Protein AF-A0AAN8CKE4-F1 (afdb_monomer)

Sequence (139 aa):
MHLDPLHTAGSGAGYLDPLHTAGSGAGYLDPLHTAGSGAGYLDPLHTAGSGAGYLDPLHTAGSGAGYLDPLHTAGSGAGYLDPLHTAGSGAGYLDPLHTAGSGAGYLDPLHTAGALNKIKMCVYIFSKHVLVCVLYLER

pLDDT: mean 80.42, std 13.35, range [31.64, 94.56]

Nearest PDB structures (foldseek):
  3jx8-assembly2_D  TM=2.974E-01  e=6.910E+00  Parabacteroides distasonis ATCC 8503

Secondary structure (DSSP, 8-state):
-----SEEEEEEEEEE--SEEEEEEEEEE--SEEEEEEEEEE--SEEEEEEEEEE--SEEEEEEEEEE--SEEEEEEEEEE--SEEEEEEEEEE--SEEEEEEEEEE--SEEEEEEEEEEEEEEEETTEEEEEEEEE--

Mean predicted aligned error: 8.67 Å

Foldseek 3Di:
DQDQACEAEEEEEEDYEHCEYEYEYEEDYEHCEYEYEYEYDYEHCEYEEEYEDHYEHCEYEYEYEYDYEHCEYEEEYEDDYEHCEYEEEYEEDHEHCEYEEEYEYDYHHVYYHYFYQHWDWDWDDDPDDTDIDTDGPGD

Solvent-accessible surface area (backbone atoms only — not comparable to full-atom values): 6616 Å² total; per-residue (Å²): 135,87,72,67,44,69,64,44,78,49,79,50,75,45,82,45,53,22,52,28,38,38,38,40,40,36,37,43,36,49,20,52,31,37,40,39,39,40,35,38,42,36,49,18,51,30,37,41,39,38,40,36,38,43,36,50,20,49,32,36,40,38,39,39,38,37,41,36,50,20,51,30,37,41,37,38,40,36,38,42,36,51,19,50,32,37,39,38,41,39,38,38,41,37,51,20,51,28,36,38,38,39,36,41,38,41,59,63,50,79,38,80,51,68,51,52,49,28,49,48,80,47,81,46,79,57,101,87,47,81,47,81,44,79,42,74,51,82,117

Organism: Champsocephalus gunnari (NCBI:txid52237)

Structure (mmCIF, N/CA/C/O backbone):
data_AF-A0AAN8CKE4-F1
#
_entry.id   AF-A0AAN8CKE4-F1
#
loop_
_atom_site.group_PDB
_atom_site.id
_atom_site.type_symbol
_atom_site.label_atom_id
_atom_site.label_alt_id
_atom_site.label_comp_id
_atom_site.label_asym_id
_atom_site.label_entity_id
_atom_site.label_seq_id
_atom_site.pdbx_PDB_ins_code
_atom_site.Cartn_x
_atom_site.Cartn_y
_atom_site.Cartn_z
_atom_site.occupancy
_atom_site.B_iso_or_equiv
_atom_site.auth_seq_id
_atom_site.auth_comp_id
_atom_site.auth_asym_id
_atom_site.auth_atom_id
_atom_site.pdbx_PDB_model_num
ATOM 1 N N . MET A 1 1 ? 7.817 6.141 -26.839 1.00 31.64 1 MET A N 1
ATOM 2 C CA . MET A 1 1 ? 6.982 5.222 -27.636 1.00 31.64 1 MET A CA 1
ATOM 3 C C . MET A 1 1 ? 5.961 4.667 -26.663 1.00 31.64 1 MET A C 1
ATOM 5 O O . MET A 1 1 ? 6.328 3.849 -25.836 1.00 31.64 1 MET A O 1
ATOM 9 N N . HIS A 1 2 ? 4.765 5.249 -26.654 1.00 43.78 2 HIS A N 1
ATOM 10 C CA . HIS A 1 2 ? 3.645 4.780 -25.843 1.00 43.78 2 HIS A CA 1
ATOM 11 C C . HIS A 1 2 ? 3.032 3.629 -26.637 1.00 43.78 2 HIS A C 1
ATOM 13 O O . HIS A 1 2 ? 2.526 3.828 -27.740 1.00 43.78 2 HIS A O 1
ATOM 19 N N . LEU A 1 3 ? 3.295 2.408 -26.190 1.00 47.25 3 LEU A N 1
ATOM 20 C CA . LEU A 1 3 ? 2.532 1.258 -26.636 1.00 47.25 3 LEU A CA 1
ATOM 21 C C . LEU A 1 3 ? 1.307 1.261 -25.728 1.00 47.25 3 LEU A C 1
ATOM 23 O O . LEU A 1 3 ? 1.497 1.120 -24.523 1.00 47.25 3 LEU A O 1
ATOM 27 N N . ASP A 1 4 ? 0.115 1.387 -26.306 1.00 60.34 4 ASP A N 1
ATOM 28 C CA . ASP A 1 4 ? -1.153 1.091 -25.627 1.00 60.34 4 ASP A CA 1
ATOM 29 C C . ASP A 1 4 ? -1.573 -0.324 -26.025 1.00 60.34 4 ASP A C 1
ATOM 31 O O . ASP A 1 4 ? -2.412 -0.513 -26.917 1.00 60.34 4 ASP A O 1
ATOM 35 N N . PRO A 1 5 ? -0.925 -1.377 -25.489 1.00 67.81 5 PRO A N 1
ATOM 36 C CA . PRO A 1 5 ? -1.378 -2.720 -25.755 1.00 67.81 5 PRO A CA 1
ATOM 37 C C . PRO A 1 5 ? -2.762 -2.878 -25.131 1.00 67.81 5 PRO A C 1
ATOM 39 O O . PRO A 1 5 ? -2.985 -2.593 -23.960 1.00 67.81 5 PRO A O 1
ATOM 42 N N . LEU A 1 6 ? -3.700 -3.406 -25.912 1.00 79.06 6 LEU A N 1
ATOM 43 C CA . LEU A 1 6 ? -5.042 -3.714 -25.420 1.00 79.06 6 LEU A CA 1
ATOM 44 C C . LEU A 1 6 ? -5.006 -4.660 -24.202 1.00 79.06 6 LEU A C 1
ATOM 46 O O . LEU A 1 6 ? -5.863 -4.591 -23.326 1.00 79.06 6 LEU A O 1
ATOM 50 N N . HIS A 1 7 ? -4.008 -5.549 -24.168 1.00 80.44 7 HIS A N 1
ATOM 51 C CA . HIS A 1 7 ? -3.767 -6.492 -23.084 1.00 80.44 7 HIS A CA 1
ATOM 52 C C . HIS A 1 7 ? -2.264 -6.633 -22.834 1.00 80.44 7 HIS A C 1
ATOM 54 O O . HIS A 1 7 ? -1.507 -6.928 -23.761 1.00 80.44 7 HIS A O 1
ATOM 60 N N . THR A 1 8 ? -1.855 -6.511 -21.576 1.00 78.56 8 THR A N 1
ATOM 61 C CA . THR A 1 8 ? -0.512 -6.862 -21.105 1.00 78.56 8 THR A CA 1
ATOM 62 C C . THR A 1 8 ? -0.610 -8.105 -20.233 1.00 78.56 8 THR A C 1
ATOM 64 O O . THR A 1 8 ? -1.385 -8.131 -19.278 1.00 78.56 8 THR A O 1
ATOM 67 N N . ALA A 1 9 ? 0.173 -9.136 -20.550 1.00 79.75 9 ALA A N 1
ATOM 68 C CA . ALA A 1 9 ? 0.259 -10.359 -19.759 1.00 79.75 9 ALA A CA 1
ATOM 69 C C . ALA A 1 9 ? 1.708 -10.625 -19.328 1.00 79.75 9 ALA A C 1
ATOM 71 O O . ALA A 1 9 ? 2.625 -10.514 -20.143 1.00 79.75 9 ALA A O 1
ATOM 72 N N . GLY A 1 10 ? 1.913 -11.017 -18.070 1.00 78.19 10 GLY A N 1
ATOM 73 C CA . GLY A 1 10 ? 3.229 -11.358 -17.523 1.00 78.19 10 GLY A CA 1
ATOM 74 C C . GLY A 1 10 ? 3.790 -10.280 -16.598 1.00 78.19 10 GLY A C 1
ATOM 75 O O . GLY A 1 10 ? 3.048 -9.696 -15.814 1.00 78.19 10 GLY A O 1
ATOM 76 N N . SER A 1 11 ? 5.105 -10.059 -16.648 1.00 76.75 11 SER A N 1
ATOM 77 C CA . SER A 1 11 ? 5.785 -9.070 -15.805 1.00 76.75 11 SER A CA 1
ATOM 78 C C . SER A 1 11 ? 6.136 -7.815 -16.601 1.00 76.75 11 SER A C 1
ATOM 80 O O . SER A 1 11 ? 6.773 -7.920 -17.648 1.00 76.75 11 SER A O 1
ATOM 82 N N . GLY A 1 12 ? 5.770 -6.639 -16.096 1.00 69.38 12 GLY A N 1
ATOM 83 C CA . GLY A 1 12 ? 6.062 -5.346 -16.718 1.00 69.38 12 GLY A CA 1
ATOM 84 C C . GLY A 1 12 ? 6.622 -4.335 -15.720 1.00 69.38 12 GLY A C 1
ATOM 85 O O . GLY A 1 12 ? 6.323 -4.399 -14.529 1.00 69.38 12 GLY A O 1
ATOM 86 N N . ALA A 1 13 ? 7.441 -3.397 -16.198 1.00 75.69 13 ALA A N 1
ATOM 87 C CA . ALA A 1 13 ? 7.918 -2.282 -15.389 1.00 75.69 13 ALA A CA 1
ATOM 88 C C . ALA A 1 13 ? 7.966 -0.977 -16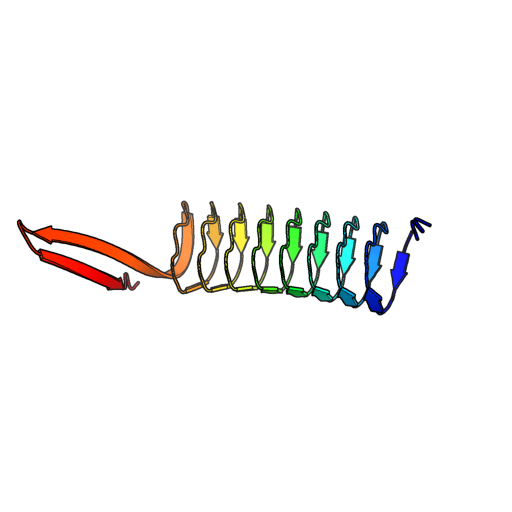.196 1.00 75.69 13 ALA A C 1
ATOM 90 O O . ALA A 1 13 ? 8.297 -1.005 -17.381 1.00 75.69 13 ALA A O 1
ATOM 91 N N . GLY A 1 14 ? 7.678 0.156 -15.553 1.00 81.31 14 GLY A N 1
ATOM 92 C CA . GLY A 1 14 ? 7.709 1.486 -16.168 1.00 81.31 14 GLY A CA 1
ATOM 93 C C . GLY A 1 14 ? 6.358 2.198 -16.124 1.00 81.31 14 GLY A C 1
ATOM 94 O O . GLY A 1 14 ? 5.616 2.043 -15.159 1.00 81.31 14 GLY A O 1
ATOM 95 N N . TYR A 1 15 ? 6.080 3.008 -17.146 1.00 82.44 15 TYR A N 1
ATOM 96 C CA . TYR A 1 15 ? 4.784 3.659 -17.350 1.00 82.44 15 TYR A CA 1
ATOM 97 C C . TYR A 1 15 ? 3.945 2.803 -18.305 1.00 82.44 15 TYR A C 1
ATOM 99 O O . TYR A 1 15 ? 4.357 2.619 -19.454 1.00 82.44 15 TYR A O 1
ATOM 107 N 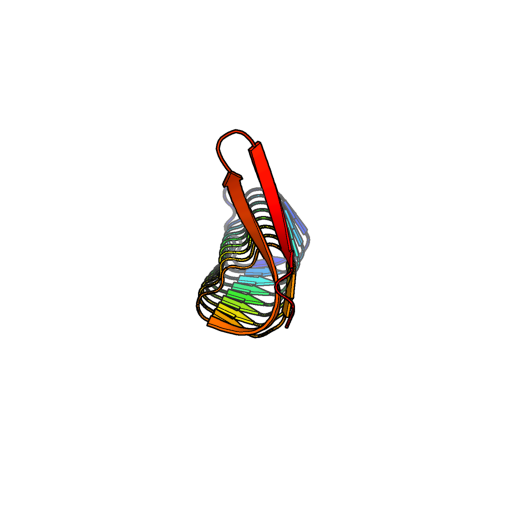N . LEU A 1 16 ? 2.828 2.247 -17.832 1.00 75.81 16 LEU A N 1
ATOM 108 C CA . LEU A 1 16 ? 1.954 1.357 -18.604 1.00 75.81 16 LEU A CA 1
ATOM 109 C C . LEU A 1 16 ? 0.487 1.796 -18.476 1.00 75.81 16 LEU A C 1
ATOM 111 O O . LEU A 1 16 ? -0.019 1.901 -17.363 1.00 75.81 16 LEU A O 1
ATOM 115 N N . ASP A 1 17 ? -0.188 1.946 -19.616 1.00 83.75 17 ASP A N 1
ATOM 116 C CA . ASP A 1 17 ? -1.625 2.258 -19.725 1.00 83.75 17 ASP A CA 1
ATOM 117 C C . ASP A 1 17 ? -2.330 1.292 -20.717 1.00 83.75 17 ASP A C 1
ATOM 119 O O . ASP A 1 17 ? -2.694 1.650 -21.836 1.00 83.75 17 ASP A O 1
ATOM 123 N N . PRO A 1 18 ? -2.411 -0.018 -20.411 1.00 81.19 18 PRO A N 1
ATOM 124 C CA . PRO A 1 18 ? -3.208 -0.952 -21.202 1.00 81.19 18 PRO A CA 1
ATOM 125 C C . PRO A 1 18 ? -4.660 -1.005 -20.716 1.00 81.19 18 PRO A C 1
ATOM 127 O O . PRO A 1 18 ? -4.927 -0.864 -19.531 1.00 81.19 18 PRO A O 1
ATOM 130 N N . LEU A 1 19 ? -5.614 -1.408 -21.563 1.00 85.81 19 LEU A N 1
ATOM 131 C CA . LEU A 1 19 ? -6.976 -1.665 -21.058 1.00 85.81 19 LEU A CA 1
ATOM 132 C C . LEU A 1 19 ? -7.013 -2.785 -20.004 1.00 85.81 19 LEU A C 1
ATOM 134 O O . LEU A 1 19 ? -7.780 -2.711 -19.046 1.00 85.81 19 LEU A O 1
ATOM 138 N N . HIS A 1 20 ? -6.200 -3.829 -20.171 1.00 84.62 20 HIS A N 1
ATOM 139 C CA . HIS A 1 20 ? -6.128 -4.936 -19.219 1.00 84.62 20 HIS A CA 1
ATOM 140 C C . HIS A 1 20 ? -4.681 -5.317 -18.922 1.00 84.62 20 HIS A C 1
ATOM 142 O O . HIS A 1 20 ? -3.900 -5.590 -19.835 1.00 84.62 20 HIS A O 1
ATOM 148 N N . THR A 1 21 ? -4.354 -5.439 -17.638 1.00 82.69 21 THR A N 1
ATOM 149 C CA . THR A 1 21 ? -3.096 -6.015 -17.158 1.00 82.69 21 THR A CA 1
ATOM 150 C C . THR A 1 21 ? -3.379 -7.302 -16.399 1.00 82.69 21 THR A C 1
ATOM 152 O O . THR A 1 21 ? -4.161 -7.307 -15.453 1.00 82.69 21 THR A O 1
ATOM 155 N N . ALA A 1 22 ? -2.716 -8.390 -16.786 1.00 86.25 22 ALA A N 1
ATOM 156 C CA . ALA A 1 22 ? -2.724 -9.657 -16.068 1.00 86.25 22 ALA A CA 1
ATOM 157 C C . ALA A 1 22 ? -1.291 -10.071 -15.699 1.00 86.25 22 ALA A C 1
ATOM 159 O O . ALA A 1 22 ? -0.473 -10.333 -16.580 1.00 86.25 22 ALA A O 1
ATOM 160 N N . GLY A 1 23 ? -0.976 -10.177 -14.409 1.00 83.81 23 GLY A N 1
ATOM 161 C CA . GLY A 1 23 ? 0.351 -10.578 -13.935 1.00 83.81 23 GLY A CA 1
ATOM 162 C C . GLY A 1 23 ? 0.955 -9.587 -12.947 1.00 83.81 23 GLY A C 1
ATOM 163 O O . GLY A 1 23 ? 0.261 -9.129 -12.047 1.00 83.81 23 GLY A O 1
ATOM 164 N N . SER A 1 24 ? 2.252 -9.308 -13.073 1.00 82.12 24 SER A N 1
ATOM 165 C CA . SER A 1 24 ? 3.002 -8.492 -12.114 1.00 82.12 24 SER A CA 1
ATOM 166 C C . SER A 1 24 ? 3.483 -7.188 -12.747 1.00 82.12 24 SER A C 1
ATOM 168 O O . SER A 1 24 ? 4.140 -7.210 -13.783 1.00 82.12 24 SER A O 1
ATOM 170 N N . GLY A 1 25 ? 3.217 -6.048 -12.123 1.00 79.69 25 GLY A N 1
ATOM 171 C CA . GLY A 1 25 ? 3.629 -4.736 -12.621 1.00 79.69 25 GLY A CA 1
ATOM 172 C C . GLY A 1 25 ? 4.412 -3.928 -11.589 1.00 79.69 25 GLY A C 1
ATOM 173 O O . GLY A 1 25 ? 4.148 -4.031 -10.393 1.00 79.69 25 GLY A O 1
ATOM 174 N N . ALA A 1 26 ? 5.359 -3.105 -12.037 1.00 82.31 26 ALA A N 1
ATOM 175 C CA . ALA A 1 26 ? 6.026 -2.127 -11.179 1.00 82.31 26 ALA A CA 1
ATOM 176 C C . ALA A 1 26 ? 6.186 -0.760 -11.865 1.00 82.31 26 ALA A C 1
ATOM 178 O O . ALA A 1 26 ? 6.626 -0.694 -13.008 1.00 82.31 26 ALA A O 1
ATOM 179 N N . GLY A 1 27 ? 5.907 0.340 -11.170 1.00 86.12 27 GLY A N 1
ATOM 180 C CA . GLY A 1 27 ? 6.062 1.695 -11.705 1.00 86.12 27 GLY A CA 1
ATOM 181 C C . GLY A 1 27 ? 4.765 2.489 -11.650 1.00 86.12 27 GLY A C 1
ATOM 182 O O . GLY A 1 27 ? 4.122 2.513 -10.608 1.00 86.12 27 GLY A O 1
ATOM 183 N N . TYR A 1 28 ? 4.431 3.165 -12.745 1.00 86.06 28 TYR A N 1
ATOM 184 C CA . TYR A 1 28 ? 3.207 3.950 -12.898 1.00 86.06 28 TYR A CA 1
ATOM 185 C C . TYR A 1 28 ? 2.254 3.165 -13.800 1.00 86.06 28 TYR A C 1
ATOM 187 O O . TYR A 1 28 ? 2.526 3.035 -14.995 1.00 86.06 28 TYR A O 1
ATOM 195 N N . LEU A 1 29 ? 1.199 2.587 -13.229 1.00 83.44 29 LEU A N 1
ATOM 196 C CA . LEU A 1 29 ? 0.231 1.769 -13.962 1.00 83.44 29 LEU A CA 1
ATOM 197 C C . LEU A 1 29 ? -1.156 2.410 -13.881 1.00 83.44 29 LEU A C 1
ATOM 199 O O . LEU A 1 29 ? -1.677 2.579 -12.783 1.00 83.44 29 LEU A O 1
ATOM 203 N N . ASP A 1 30 ? -1.761 2.679 -15.032 1.00 87.44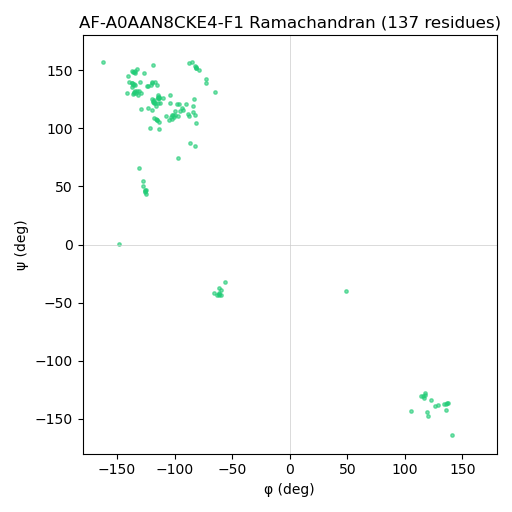 30 ASP A N 1
ATOM 204 C CA . ASP A 1 30 ? -3.115 3.240 -15.147 1.00 87.44 30 ASP A CA 1
ATOM 205 C C . ASP A 1 30 ? -4.011 2.393 -16.082 1.00 87.44 30 ASP A C 1
ATOM 207 O O . ASP A 1 30 ? -4.494 2.876 -17.095 1.00 87.44 30 ASP A O 1
ATOM 211 N N . PRO A 1 31 ? -4.170 1.070 -15.865 1.00 84.75 31 PRO A N 1
ATOM 212 C CA . PRO A 1 31 ? -5.024 0.266 -16.731 1.00 84.75 31 PRO A CA 1
ATOM 213 C C . PRO A 1 31 ? -6.495 0.304 -16.313 1.00 84.75 31 PRO A C 1
ATOM 215 O O . PRO A 1 31 ? -6.821 0.402 -15.138 1.00 84.75 31 PRO A O 1
ATOM 218 N N . LEU A 1 32 ? -7.419 0.021 -17.232 1.00 88.38 32 LEU A N 1
ATOM 219 C CA . LEU A 1 32 ? -8.839 -0.112 -16.864 1.00 88.38 32 LEU A CA 1
ATOM 220 C C . LEU A 1 32 ? -9.058 -1.264 -15.858 1.00 88.38 32 LEU A C 1
ATOM 222 O O . LEU A 1 32 ? -9.764 -1.116 -14.859 1.00 88.38 32 LEU A O 1
ATOM 226 N N . HIS A 1 33 ? -8.419 -2.412 -16.093 1.00 88.00 33 HIS A N 1
ATOM 227 C CA . HIS A 1 33 ? -8.447 -3.550 -15.174 1.00 88.00 33 HIS A CA 1
ATOM 228 C C . HIS A 1 33 ? -7.044 -4.096 -14.901 1.00 88.00 33 HIS A C 1
ATOM 230 O O . HIS A 1 33 ? -6.302 -4.428 -15.828 1.00 88.00 33 HIS A O 1
ATOM 236 N N . THR A 1 34 ? -6.732 -4.312 -13.626 1.00 86.25 34 THR A N 1
ATOM 237 C CA . THR A 1 34 ? -5.554 -5.061 -13.179 1.00 86.25 34 THR A CA 1
ATOM 238 C C . THR A 1 34 ? -5.979 -6.353 -12.499 1.00 86.25 34 THR A C 1
ATOM 240 O O . THR A 1 34 ? -6.748 -6.334 -11.541 1.00 86.25 34 THR A O 1
ATOM 243 N N . ALA A 1 35 ? -5.431 -7.477 -12.951 1.00 90.12 35 ALA A N 1
ATOM 244 C CA . ALA A 1 35 ? -5.504 -8.763 -12.274 1.00 90.12 35 ALA A CA 1
ATOM 245 C C . ALA A 1 35 ? -4.088 -9.258 -11.942 1.00 90.12 35 ALA A C 1
ATOM 247 O O . ALA A 1 35 ? -3.307 -9.559 -12.843 1.00 90.12 35 ALA A O 1
ATOM 248 N N . GLY A 1 36 ? -3.750 -9.378 -10.660 1.00 88.06 36 GLY A N 1
ATOM 249 C CA . GLY A 1 36 ? -2.438 -9.854 -10.215 1.00 88.06 36 GLY A CA 1
ATOM 250 C C . GLY A 1 36 ? -1.777 -8.929 -9.201 1.00 88.06 36 GLY A C 1
ATOM 251 O O . GLY A 1 36 ? -2.433 -8.481 -8.267 1.00 88.06 36 GLY A O 1
ATOM 252 N N . SER A 1 37 ? -0.473 -8.701 -9.339 1.00 87.06 37 SER A N 1
ATOM 253 C CA . SER A 1 37 ? 0.331 -7.973 -8.355 1.00 87.06 37 SER A CA 1
ATOM 254 C C . SER A 1 37 ? 0.885 -6.67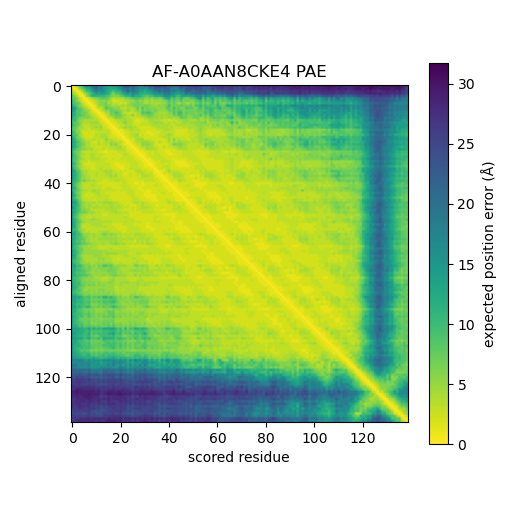1 -8.929 1.00 87.06 37 SER A C 1
ATOM 256 O O . SER A 1 37 ? 1.407 -6.661 -10.037 1.00 87.06 37 SER A O 1
ATOM 258 N N . GLY A 1 38 ? 0.850 -5.581 -8.172 1.00 85.44 38 GLY A N 1
ATOM 259 C CA . GLY A 1 38 ? 1.405 -4.297 -8.596 1.00 85.44 38 GLY A CA 1
ATOM 260 C C . GLY A 1 38 ? 2.248 -3.625 -7.516 1.00 85.44 38 GLY A C 1
ATOM 261 O O . GLY A 1 38 ? 1.986 -3.788 -6.325 1.00 85.44 38 GLY A O 1
ATOM 262 N N . ALA A 1 39 ? 3.255 -2.855 -7.918 1.00 87.88 39 ALA A N 1
ATOM 263 C CA . ALA A 1 39 ? 4.031 -2.013 -7.014 1.00 87.88 39 ALA A CA 1
ATOM 264 C C . ALA A 1 39 ? 4.295 -0.624 -7.614 1.00 87.88 39 ALA A C 1
ATOM 266 O O . ALA A 1 39 ? 4.644 -0.519 -8.785 1.00 87.88 39 ALA A O 1
ATOM 267 N N . GLY A 1 40 ? 4.207 0.439 -6.818 1.00 90.69 40 GLY A N 1
ATOM 268 C CA . GLY A 1 40 ? 4.463 1.813 -7.262 1.00 90.69 40 GLY A CA 1
ATOM 269 C C . GLY A 1 40 ? 3.221 2.689 -7.161 1.00 90.69 40 GLY A C 1
ATOM 270 O O . GLY A 1 40 ? 2.592 2.7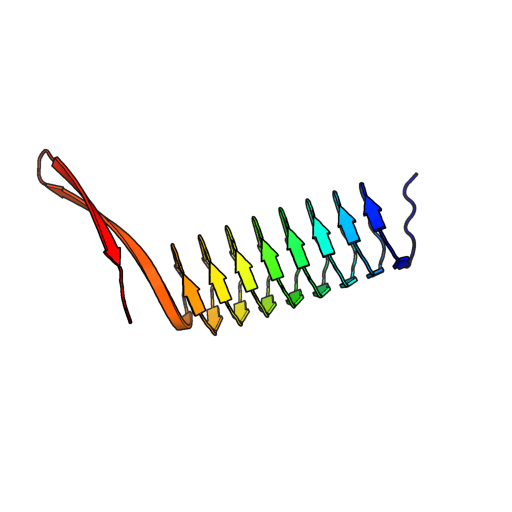08 -6.110 1.00 90.69 40 GLY A O 1
ATOM 271 N N . TYR A 1 41 ? 2.913 3.430 -8.221 1.00 90.25 41 TYR A N 1
ATOM 272 C CA . TYR A 1 41 ? 1.711 4.253 -8.345 1.00 90.25 41 TYR A CA 1
ATOM 273 C C . TYR A 1 41 ? 0.726 3.527 -9.259 1.00 90.25 41 TYR A C 1
ATOM 275 O O . TYR A 1 41 ? 1.010 3.376 -10.449 1.00 90.25 41 TYR A O 1
ATOM 283 N N . LEU A 1 42 ? -0.378 3.027 -8.706 1.00 88.56 42 LEU A N 1
ATOM 284 C CA . LEU A 1 42 ? -1.397 2.294 -9.457 1.00 88.56 42 LEU A CA 1
ATOM 285 C C . LEU A 1 4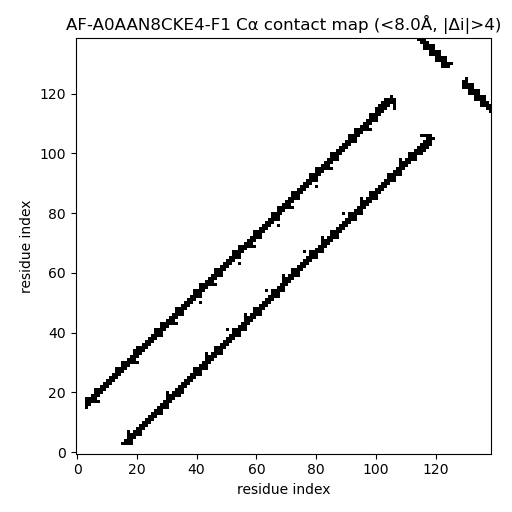2 ? -2.734 3.035 -9.372 1.00 88.56 42 LEU A C 1
ATOM 287 O O . LEU A 1 42 ? -3.248 3.215 -8.271 1.00 88.56 42 LEU A O 1
ATOM 291 N N . ASP A 1 43 ? -3.307 3.382 -10.517 1.00 91.56 43 ASP A N 1
ATOM 292 C CA . ASP A 1 43 ? -4.598 4.078 -10.625 1.00 91.56 43 ASP A CA 1
ATOM 293 C C . ASP A 1 43 ? -5.593 3.356 -11.566 1.00 91.56 43 ASP A C 1
ATOM 295 O O . ASP A 1 43 ? -6.109 3.937 -12.509 1.00 91.56 43 ASP A O 1
ATOM 299 N N . PRO A 1 44 ? -5.846 2.039 -11.421 1.00 87.88 44 PRO A N 1
ATOM 300 C CA . PRO A 1 44 ? -6.794 1.369 -12.305 1.00 87.88 44 PRO A CA 1
ATOM 301 C C . PRO A 1 44 ? -8.249 1.551 -11.867 1.00 87.88 44 PRO A C 1
ATOM 303 O O . PRO A 1 44 ? -8.543 1.569 -10.677 1.00 87.88 44 PRO A O 1
ATOM 306 N N . LEU A 1 45 ? -9.221 1.478 -12.784 1.00 91.38 45 LEU A N 1
ATOM 307 C CA . LEU A 1 45 ? -10.635 1.439 -12.356 1.00 91.38 45 LEU A CA 1
ATOM 308 C C . LEU A 1 45 ? -10.935 0.229 -11.457 1.00 91.38 45 LEU A C 1
ATOM 310 O O . LEU A 1 45 ? -11.687 0.337 -10.487 1.00 91.38 45 LEU A O 1
ATOM 314 N N . HIS A 1 46 ? -10.359 -0.933 -11.768 1.00 91.50 46 HIS A N 1
ATOM 315 C CA . HIS A 1 46 ? -10.543 -2.141 -10.969 1.00 91.50 46 HIS A CA 1
ATOM 316 C C . HIS A 1 46 ? -9.223 -2.874 -10.751 1.00 91.50 46 HIS A C 1
ATOM 318 O O . HIS A 1 46 ? -8.530 -3.236 -11.703 1.00 91.50 46 HIS A O 1
ATOM 324 N N . THR A 1 47 ? -8.935 -3.195 -9.492 1.00 89.75 47 THR A N 1
ATOM 325 C CA . THR A 1 47 ? -7.839 -4.083 -9.097 1.00 89.75 47 THR A CA 1
ATOM 326 C C . THR A 1 47 ? -8.391 -5.360 -8.485 1.00 89.75 47 THR A C 1
ATOM 328 O O . THR A 1 47 ? -9.135 -5.318 -7.508 1.00 89.75 47 THR A O 1
ATOM 331 N N . ALA A 1 48 ? -7.970 -6.505 -9.013 1.00 93.44 48 ALA A N 1
ATOM 332 C CA . ALA A 1 48 ? -8.140 -7.812 -8.399 1.00 93.44 48 ALA A CA 1
ATOM 333 C C . ALA A 1 48 ? -6.762 -8.421 -8.099 1.00 93.44 48 ALA A C 1
ATOM 335 O O . ALA A 1 48 ? -6.047 -8.829 -9.014 1.00 93.44 48 ALA A O 1
ATOM 336 N N . GLY A 1 49 ? -6.382 -8.508 -6.825 1.00 90.38 49 GLY A N 1
ATOM 337 C CA . GLY A 1 49 ? -5.101 -9.080 -6.407 1.00 90.38 49 GLY A CA 1
ATOM 338 C C . GLY A 1 49 ? -4.371 -8.239 -5.367 1.00 90.38 49 GLY A C 1
ATOM 339 O O . GLY A 1 49 ? -4.983 -7.800 -4.398 1.00 90.38 49 GLY A O 1
ATOM 340 N N . SER A 1 50 ? -3.059 -8.081 -5.520 1.00 90.12 50 SER A N 1
ATOM 341 C CA . SER A 1 50 ? -2.192 -7.475 -4.507 1.00 90.12 50 SER A CA 1
ATOM 342 C C . SER A 1 50 ? -1.531 -6.194 -5.006 1.00 90.12 50 SER A C 1
ATOM 344 O O . SER A 1 50 ? -1.044 -6.149 -6.129 1.00 90.12 50 SER A O 1
ATOM 346 N N . GLY A 1 51 ? -1.429 -5.168 -4.168 1.00 88.56 51 GLY A N 1
ATOM 347 C CA . GLY A 1 51 ? -0.755 -3.920 -4.520 1.00 88.56 51 GLY A CA 1
ATOM 348 C C . GLY A 1 51 ? 0.133 -3.381 -3.404 1.00 88.56 51 GLY A C 1
ATOM 349 O O . GLY A 1 51 ? -0.149 -3.584 -2.223 1.00 88.56 51 GLY A O 1
ATOM 350 N N . ALA A 1 52 ? 1.205 -2.682 -3.767 1.00 91.12 52 ALA A N 1
ATOM 351 C CA . ALA A 1 52 ? 2.059 -1.974 -2.822 1.00 91.12 52 ALA A CA 1
ATOM 352 C C . ALA A 1 52 ? 2.445 -0.578 -3.334 1.00 91.12 52 ALA A C 1
ATOM 354 O O . ALA A 1 52 ? 2.804 -0.430 -4.497 1.00 91.12 52 ALA A O 1
ATOM 355 N N . GLY A 1 53 ? 2.455 0.430 -2.463 1.00 93.12 53 GLY A N 1
ATOM 356 C CA . GLY A 1 53 ? 2.823 1.805 -2.813 1.00 93.12 53 GLY A CA 1
ATOM 357 C C . GLY A 1 53 ? 1.645 2.763 -2.680 1.00 93.12 53 GLY A C 1
ATOM 358 O O . GLY A 1 53 ? 1.006 2.779 -1.634 1.00 93.12 53 GLY A O 1
ATOM 359 N N . TYR A 1 54 ? 1.402 3.570 -3.707 1.00 93.31 54 TYR A N 1
ATOM 360 C CA . TYR A 1 54 ? 0.265 4.482 -3.808 1.00 93.31 54 TYR A CA 1
ATOM 361 C C . TYR A 1 54 ? -0.776 3.851 -4.729 1.00 93.31 54 TYR A C 1
ATOM 363 O O . TYR A 1 54 ? -0.507 3.685 -5.918 1.00 93.31 54 TYR A O 1
ATOM 371 N N . LEU A 1 55 ? -1.920 3.447 -4.179 1.00 91.56 55 LEU A N 1
ATOM 372 C CA . LEU A 1 55 ? -3.003 2.825 -4.936 1.00 91.56 55 LEU A CA 1
ATOM 373 C C . LEU A 1 55 ? -4.261 3.693 -4.835 1.00 91.56 55 LEU A C 1
ATOM 375 O O . LEU A 1 55 ? -4.761 3.892 -3.730 1.00 91.56 55 LEU A O 1
ATOM 379 N N . ASP A 1 56 ? -4.790 4.127 -5.973 1.00 93.44 56 ASP A N 1
ATOM 380 C CA . ASP A 1 56 ? -6.016 4.936 -6.070 1.00 93.44 56 ASP A CA 1
ATOM 381 C C . ASP A 1 56 ? -7.090 4.313 -6.996 1.00 93.44 56 ASP A C 1
ATOM 383 O O . ASP A 1 56 ? -7.627 4.968 -7.878 1.00 93.44 56 ASP A O 1
ATOM 387 N N . PRO A 1 57 ? -7.408 3.006 -6.900 1.00 89.75 57 PRO A N 1
ATOM 388 C CA . PRO A 1 57 ? -8.385 2.423 -7.808 1.00 89.75 57 PRO A CA 1
ATOM 389 C C . PRO A 1 57 ? -9.828 2.686 -7.379 1.00 89.75 57 PRO A C 1
ATOM 391 O O . PRO A 1 57 ? -10.150 2.685 -6.195 1.00 89.75 57 PRO A O 1
ATOM 394 N N . LEU A 1 58 ? -10.773 2.712 -8.319 1.00 93.12 58 LEU A N 1
ATOM 395 C CA . LEU A 1 58 ? -12.193 2.824 -7.949 1.00 93.12 58 LEU A CA 1
ATOM 396 C C . LEU A 1 58 ? -12.659 1.601 -7.130 1.00 93.12 58 LEU A C 1
ATOM 398 O O . LEU A 1 58 ? -13.328 1.737 -6.105 1.00 93.12 58 LEU A O 1
ATOM 402 N N . HIS A 1 59 ? -12.269 0.390 -7.530 1.00 93.19 59 HIS A N 1
ATOM 403 C CA . HIS A 1 59 ? -12.545 -0.826 -6.763 1.00 93.19 59 HIS A CA 1
ATOM 404 C C . HIS A 1 59 ? -11.287 -1.667 -6.553 1.00 93.19 59 HIS A C 1
ATOM 406 O O . HIS A 1 59 ? -10.611 -2.045 -7.511 1.00 93.19 59 HIS A O 1
ATOM 412 N N . THR A 1 60 ? -11.041 -2.069 -5.307 1.00 91.00 60 THR A N 1
ATOM 413 C CA . THR A 1 60 ? -10.030 -3.073 -4.955 1.00 91.00 60 THR A CA 1
ATOM 414 C C . THR A 1 60 ? -10.688 -4.325 -4.397 1.00 91.00 60 THR A C 1
ATOM 416 O O . THR A 1 60 ? -11.408 -4.266 -3.403 1.00 91.00 60 THR A O 1
ATOM 419 N N . ALA A 1 61 ? -10.372 -5.475 -4.985 1.00 94.56 61 ALA A N 1
ATOM 420 C CA . ALA A 1 61 ? -10.624 -6.792 -4.420 1.00 94.56 61 ALA A CA 1
ATOM 421 C C . ALA A 1 61 ? -9.285 -7.501 -4.165 1.00 94.56 61 ALA A C 1
ATOM 423 O O . ALA A 1 61 ? -8.618 -7.933 -5.106 1.00 94.56 61 ALA A O 1
ATOM 424 N N . GLY A 1 62 ? -8.885 -7.642 -2.901 1.00 91.50 62 GLY A N 1
ATOM 425 C CA . GLY A 1 62 ? -7.639 -8.311 -2.523 1.00 91.50 62 GLY A CA 1
ATOM 426 C C . GLY A 1 62 ? -6.848 -7.573 -1.449 1.00 91.50 62 GLY A C 1
ATOM 427 O O . GLY A 1 62 ? -7.422 -7.160 -0.445 1.00 91.50 62 GLY A O 1
ATOM 428 N N . SER A 1 63 ? -5.529 -7.481 -1.611 1.00 90.88 63 SER A N 1
ATOM 429 C CA . SER A 1 63 ? -4.620 -7.000 -0.567 1.00 90.88 63 SER A CA 1
ATOM 430 C C . SER A 1 63 ? -3.840 -5.760 -0.996 1.00 90.88 63 SER A C 1
ATOM 432 O O . SER A 1 63 ? -3.321 -5.711 -2.104 1.00 90.88 63 SER A O 1
ATOM 434 N N . GLY A 1 64 ? -3.675 -4.784 -0.109 1.00 89.31 64 GLY A N 1
ATOM 435 C CA . GLY A 1 64 ? -2.890 -3.581 -0.385 1.00 89.31 64 GLY A CA 1
ATOM 436 C C . GLY A 1 64 ? -1.956 -3.196 0.758 1.00 89.31 64 GLY A C 1
ATOM 437 O O . GLY A 1 64 ? -2.265 -3.426 1.927 1.00 89.31 64 GLY A O 1
ATOM 438 N N . ALA A 1 65 ? -0.816 -2.590 0.433 1.00 91.88 65 ALA A N 1
ATOM 439 C CA . ALA A 1 65 ? 0.085 -2.002 1.418 1.00 91.88 65 ALA A CA 1
ATOM 440 C C . ALA A 1 65 ? 0.602 -0.626 0.974 1.00 91.88 65 ALA A C 1
ATOM 442 O O . ALA A 1 65 ? 1.025 -0.466 -0.166 1.00 91.88 65 ALA A O 1
ATOM 443 N N . GLY A 1 66 ? 0.648 0.346 1.884 1.00 93.38 66 GLY A N 1
ATOM 444 C CA . GLY A 1 66 ? 1.134 1.700 1.608 1.00 93.38 66 GLY A CA 1
ATOM 445 C C . GLY A 1 66 ? 0.043 2.746 1.800 1.00 93.38 66 GLY A C 1
ATOM 446 O O . GLY A 1 66 ? -0.580 2.775 2.857 1.00 93.38 66 GLY A O 1
ATOM 447 N N . TYR A 1 67 ? -0.144 3.609 0.808 1.00 93.25 67 TYR A N 1
ATOM 448 C CA . TYR A 1 67 ? -1.205 4.611 0.756 1.00 93.25 67 TYR A CA 1
ATOM 449 C C . TYR A 1 67 ? -2.297 4.104 -0.182 1.00 93.25 67 TYR A C 1
ATOM 451 O O . TYR A 1 67 ? -2.043 3.963 -1.377 1.00 93.25 67 TYR A O 1
ATOM 459 N N . LEU A 1 68 ? -3.469 3.776 0.361 1.00 91.44 68 LEU A N 1
ATOM 460 C CA . LEU A 1 68 ? -4.608 3.272 -0.402 1.00 91.44 68 LEU A CA 1
ATOM 461 C C . LEU A 1 68 ? -5.783 4.244 -0.272 1.00 91.44 68 LEU A C 1
ATOM 463 O O . LEU A 1 68 ? -6.263 4.455 0.842 1.00 91.44 68 LEU A O 1
ATOM 467 N N . ASP A 1 69 ? -6.274 4.752 -1.395 1.00 93.44 69 ASP A N 1
ATOM 468 C CA . ASP A 1 69 ? -7.431 5.659 -1.462 1.00 93.44 69 ASP A CA 1
ATOM 469 C C . ASP A 1 69 ? -8.549 5.170 -2.416 1.00 93.44 69 ASP A C 1
ATOM 471 O O . ASP A 1 69 ? -9.026 5.907 -3.268 1.00 93.44 69 ASP A O 1
ATOM 475 N N . PRO A 1 70 ? -8.984 3.895 -2.367 1.00 89.12 70 PRO A N 1
ATOM 476 C CA . PRO A 1 70 ? -10.009 3.437 -3.295 1.00 89.12 70 PRO A CA 1
ATOM 477 C C . PRO A 1 70 ? -11.428 3.807 -2.857 1.00 89.12 70 PRO A C 1
ATOM 479 O O . PRO A 1 70 ? -11.756 3.776 -1.673 1.00 89.12 70 PRO A O 1
ATOM 482 N N . LEU A 1 71 ? -12.361 3.969 -3.800 1.00 92.81 71 LEU A N 1
ATOM 483 C CA . LEU A 1 71 ? -13.780 4.153 -3.445 1.00 92.81 71 LEU A CA 1
ATOM 484 C C . LEU A 1 71 ? -14.322 2.943 -2.654 1.00 92.81 71 LEU A C 1
ATOM 486 O O . LEU A 1 71 ? -15.024 3.098 -1.653 1.00 92.81 71 LEU A O 1
ATOM 490 N N . HIS A 1 72 ? -13.988 1.721 -3.074 1.00 92.31 72 HIS A N 1
ATOM 491 C CA . HIS A 1 72 ? -14.364 0.508 -2.348 1.00 92.31 72 HIS A CA 1
ATOM 492 C C . HIS A 1 72 ? -13.197 -0.467 -2.225 1.00 92.31 72 HIS A C 1
ATOM 494 O O . HIS A 1 72 ? -12.579 -0.853 -3.218 1.00 92.31 72 HIS A O 1
ATOM 500 N N . THR A 1 73 ? -12.979 -0.961 -1.008 1.00 90.19 73 THR A N 1
ATOM 501 C CA . THR A 1 73 ? -12.058 -2.064 -0.723 1.00 90.19 73 THR A CA 1
ATOM 502 C C . THR A 1 73 ? -12.819 -3.279 -0.222 1.00 90.19 73 THR A C 1
ATOM 504 O O . THR A 1 73 ? -13.525 -3.205 0.782 1.00 90.19 73 THR A O 1
ATOM 507 N N . ALA A 1 74 ? -12.612 -4.421 -0.868 1.00 93.44 74 ALA A N 1
ATOM 508 C CA . ALA A 1 74 ? -12.962 -5.739 -0.363 1.00 93.44 74 ALA A CA 1
ATOM 509 C C . ALA A 1 74 ? -11.681 -6.562 -0.156 1.00 93.44 74 ALA A C 1
ATOM 511 O O . ALA A 1 74 ? -11.065 -7.014 -1.120 1.00 93.44 74 ALA A O 1
ATOM 512 N N . GLY A 1 75 ? -11.276 -6.774 1.096 1.00 90.69 75 GLY A N 1
ATOM 513 C CA . GLY A 1 75 ? -10.088 -7.555 1.436 1.00 90.69 75 GLY A CA 1
ATOM 514 C C . GLY A 1 75 ? -9.243 -6.932 2.542 1.00 90.69 75 GLY A C 1
ATOM 515 O O . GLY A 1 75 ? -9.780 -6.525 3.569 1.00 90.69 75 GLY A O 1
ATOM 516 N N . SER A 1 76 ? -7.922 -6.929 2.373 1.00 89.56 76 SER A N 1
ATOM 517 C CA . SER A 1 76 ? -6.978 -6.564 3.433 1.00 89.56 76 SER A CA 1
ATOM 518 C C . SER A 1 76 ? -6.114 -5.364 3.061 1.00 89.56 76 SER A C 1
ATOM 520 O O . SER A 1 76 ? -5.615 -5.284 1.945 1.00 89.56 76 SER A O 1
ATOM 522 N N . GLY A 1 77 ? -5.862 -4.460 4.003 1.00 88.31 77 GLY A N 1
ATOM 523 C CA . GLY A 1 77 ? -4.988 -3.308 3.784 1.00 88.31 77 GLY A CA 1
ATOM 524 C C . GLY A 1 77 ? -4.031 -3.049 4.943 1.00 88.31 77 GLY A C 1
ATOM 525 O O . GLY A 1 77 ? -4.363 -3.295 6.103 1.00 88.31 77 GLY A O 1
ATOM 526 N N . ALA A 1 78 ? -2.844 -2.527 4.644 1.00 89.94 78 ALA A N 1
ATOM 527 C CA . ALA A 1 78 ? -1.896 -2.062 5.651 1.00 89.94 78 ALA A CA 1
ATOM 528 C C . ALA A 1 78 ? -1.285 -0.705 5.275 1.00 89.94 78 ALA A C 1
ATOM 530 O O . ALA A 1 78 ? -0.873 -0.509 4.137 1.00 89.94 78 ALA A O 1
ATOM 531 N N . GLY A 1 79 ? -1.153 0.206 6.239 1.00 91.81 79 GLY A N 1
ATOM 532 C CA . GLY A 1 79 ? -0.571 1.534 6.036 1.00 91.81 79 GLY A CA 1
ATOM 533 C C . GLY A 1 79 ? -1.586 2.646 6.275 1.00 91.81 79 GLY A C 1
ATOM 534 O O . GLY A 1 79 ? -2.222 2.664 7.325 1.00 91.81 79 GLY A O 1
ATOM 535 N N . TYR A 1 80 ? -1.689 3.579 5.334 1.00 91.50 80 TYR A N 1
ATOM 536 C CA . TYR A 1 80 ? -2.673 4.659 5.326 1.00 91.50 80 TYR A CA 1
ATOM 537 C C . TYR A 1 80 ? -3.807 4.271 4.381 1.00 91.50 80 TYR A C 1
ATOM 539 O O . TYR A 1 80 ? -3.573 4.158 3.180 1.00 91.50 80 TYR A O 1
ATOM 547 N N . LEU A 1 81 ? -4.998 4.015 4.921 1.00 89.00 81 LEU A N 1
ATOM 548 C CA . LEU A 1 81 ? -6.178 3.639 4.143 1.00 89.00 81 LEU A CA 1
ATOM 549 C C . LEU A 1 81 ? -7.272 4.695 4.328 1.00 89.00 81 LEU A C 1
ATOM 551 O O . LEU A 1 81 ? -7.725 4.891 5.458 1.00 89.00 81 LEU A O 1
ATOM 555 N N . ASP A 1 82 ? -7.733 5.292 3.233 1.00 91.88 82 ASP A N 1
ATOM 556 C CA . ASP A 1 82 ? -8.819 6.286 3.219 1.00 91.88 82 ASP A CA 1
ATOM 557 C C . ASP A 1 82 ? -9.986 5.933 2.262 1.00 91.88 82 ASP A C 1
ATOM 559 O O . ASP A 1 82 ? -10.441 6.758 1.481 1.00 91.88 82 ASP A O 1
ATOM 563 N N . PRO A 1 83 ? -10.502 4.688 2.235 1.00 87.56 83 PRO A N 1
ATOM 564 C CA . PRO A 1 83 ? -11.559 4.354 1.290 1.00 87.56 83 PRO A CA 1
ATOM 565 C C . PRO A 1 83 ? -12.947 4.796 1.758 1.00 87.56 83 PRO A C 1
ATOM 567 O O . PRO A 1 83 ? -13.278 4.720 2.939 1.00 87.56 83 PRO A O 1
ATOM 570 N N . LEU A 1 84 ? -13.863 5.080 0.827 1.00 90.56 84 LEU A N 1
ATOM 571 C CA . LEU A 1 84 ? -15.260 5.355 1.199 1.00 90.56 84 LEU A CA 1
ATOM 572 C C . LEU A 1 84 ? -15.907 4.145 1.904 1.00 90.56 84 LEU A C 1
ATOM 574 O O . LEU A 1 84 ? -16.608 4.290 2.907 1.00 90.56 84 LEU A O 1
ATOM 578 N N . HIS A 1 85 ? -15.661 2.931 1.408 1.00 89.56 85 HIS A N 1
ATOM 579 C CA . HIS A 1 85 ? -16.144 1.703 2.041 1.00 89.56 85 HIS A CA 1
ATOM 580 C C . HIS A 1 85 ? -15.047 0.644 2.128 1.00 89.56 85 HIS A C 1
ATOM 582 O O . HIS A 1 85 ? -14.440 0.271 1.125 1.00 89.56 85 HIS A O 1
ATOM 588 N N . THR A 1 86 ? -14.868 0.078 3.320 1.00 87.25 86 THR A N 1
ATOM 589 C CA . THR A 1 86 ? -14.017 -1.093 3.554 1.00 87.25 86 THR A CA 1
ATOM 590 C C . THR A 1 86 ? -14.854 -2.282 3.993 1.00 87.25 86 THR A C 1
ATOM 592 O O . THR A 1 86 ? -15.554 -2.211 5.000 1.00 87.25 86 THR A O 1
ATOM 595 N N . ALA A 1 87 ? -14.718 -3.404 3.294 1.00 90.81 87 ALA A N 1
ATOM 596 C CA . ALA A 1 87 ? -15.165 -4.717 3.730 1.00 90.81 87 ALA A CA 1
ATOM 597 C C . ALA A 1 87 ? -13.945 -5.637 3.909 1.00 90.81 87 ALA A C 1
ATOM 599 O O . ALA A 1 87 ? -13.345 -6.067 2.927 1.00 90.81 87 ALA A O 1
ATOM 600 N N . GLY A 1 88 ? -13.570 -5.951 5.149 1.00 88.12 88 GLY A N 1
ATOM 601 C CA . GLY A 1 88 ? -12.440 -6.832 5.453 1.00 88.12 88 GLY A CA 1
ATOM 602 C C . GLY A 1 88 ? -11.556 -6.325 6.589 1.00 88.12 88 GLY A C 1
ATOM 603 O O . GLY A 1 88 ? -12.073 -5.926 7.629 1.00 88.12 88 GLY A O 1
ATOM 604 N N . SER A 1 89 ? -10.236 -6.408 6.428 1.00 85.88 89 SER A N 1
ATOM 605 C CA . SER A 1 89 ? -9.269 -6.179 7.510 1.00 85.88 89 SER A CA 1
ATOM 606 C C . SER A 1 89 ? -8.303 -5.039 7.198 1.00 85.88 89 SER A C 1
ATOM 608 O O . SER A 1 89 ? -7.758 -4.978 6.103 1.00 85.88 89 SER A O 1
ATOM 610 N N . GLY A 1 90 ? -8.015 -4.172 8.167 1.00 85.44 90 GLY A N 1
ATOM 611 C CA . GLY A 1 90 ? -7.043 -3.087 7.991 1.00 85.44 90 GLY A CA 1
ATOM 612 C C . GLY A 1 90 ? -6.061 -2.937 9.151 1.00 85.44 90 GLY A C 1
ATOM 613 O O . GLY A 1 90 ? -6.412 -3.169 10.306 1.00 85.44 90 GLY A O 1
ATOM 614 N N . ALA A 1 91 ? -4.831 -2.516 8.872 1.00 85.88 91 ALA A N 1
ATOM 615 C CA . ALA A 1 91 ? -3.856 -2.172 9.905 1.00 85.88 91 ALA A CA 1
ATOM 616 C C . ALA A 1 91 ? -3.144 -0.848 9.602 1.00 85.88 91 ALA A C 1
ATOM 618 O O . ALA A 1 91 ? -2.707 -0.631 8.478 1.00 85.88 91 ALA A O 1
ATOM 619 N N . GLY A 1 92 ? -2.963 0.005 10.611 1.00 88.06 92 GLY A N 1
ATOM 620 C CA . GLY A 1 92 ? -2.257 1.283 10.477 1.00 88.06 92 GLY A CA 1
ATOM 621 C C . GLY A 1 92 ? -3.155 2.479 10.774 1.00 88.06 92 GLY A C 1
ATOM 622 O O . GLY A 1 92 ? -3.756 2.532 11.845 1.00 88.06 92 GLY A O 1
ATOM 623 N N . TYR A 1 93 ? -3.196 3.444 9.860 1.00 87.81 93 TYR A N 1
ATOM 624 C CA . TYR A 1 93 ? -4.079 4.607 9.902 1.00 87.81 93 TYR A CA 1
ATOM 625 C C . TYR A 1 93 ? -5.253 4.353 8.959 1.00 87.81 93 TYR A C 1
ATOM 627 O O . TYR A 1 93 ? -5.049 4.296 7.750 1.00 87.81 93 TYR A O 1
ATOM 635 N N . LEU A 1 94 ? -6.452 4.147 9.505 1.00 84.50 94 LEU A N 1
ATOM 636 C CA . LEU A 1 94 ? -7.667 3.886 8.733 1.00 84.50 94 LEU A CA 1
ATOM 637 C C . LEU A 1 94 ? -8.680 5.013 8.960 1.00 84.50 94 LEU A C 1
ATOM 639 O O . LEU A 1 94 ? -9.119 5.196 10.099 1.00 84.50 94 LEU A O 1
ATOM 643 N N . ASP A 1 95 ? -9.094 5.686 7.890 1.00 88.12 95 ASP A N 1
ATOM 644 C CA . ASP A 1 95 ? -10.102 6.759 7.915 1.00 88.12 95 ASP A CA 1
ATOM 645 C C . ASP A 1 95 ? -11.304 6.534 6.961 1.00 88.12 95 ASP A C 1
ATOM 647 O O . ASP A 1 95 ? -11.728 7.439 6.256 1.00 88.12 95 ASP A O 1
ATOM 651 N N . PRO A 1 96 ? -11.896 5.327 6.872 1.00 84.31 96 PRO A N 1
ATOM 652 C CA . PRO A 1 96 ? -12.972 5.110 5.914 1.00 84.31 96 PRO A CA 1
ATOM 653 C C . PRO A 1 96 ? -14.324 5.652 6.388 1.00 84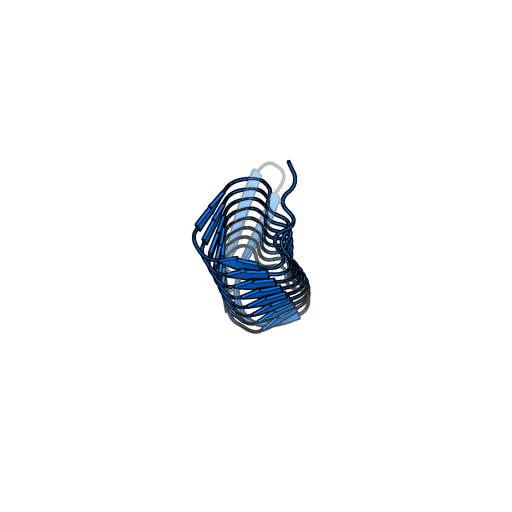.31 96 PRO A C 1
ATOM 655 O O . PRO A 1 96 ? -14.672 5.553 7.564 1.00 84.31 96 PRO A O 1
ATOM 658 N N . LEU A 1 97 ? -15.199 6.067 5.466 1.00 86.44 97 LEU A N 1
ATOM 659 C CA . LEU A 1 97 ? -16.571 6.451 5.841 1.00 86.44 97 LEU A CA 1
ATOM 660 C C . LEU A 1 97 ? -17.335 5.264 6.467 1.00 86.44 97 LEU A C 1
ATOM 662 O O . LEU A 1 97 ? -18.025 5.412 7.478 1.00 86.44 97 LEU A O 1
ATOM 666 N N . HIS A 1 98 ? -17.199 4.064 5.898 1.00 84.44 98 HIS A N 1
ATOM 667 C CA . HIS A 1 98 ? -17.818 2.848 6.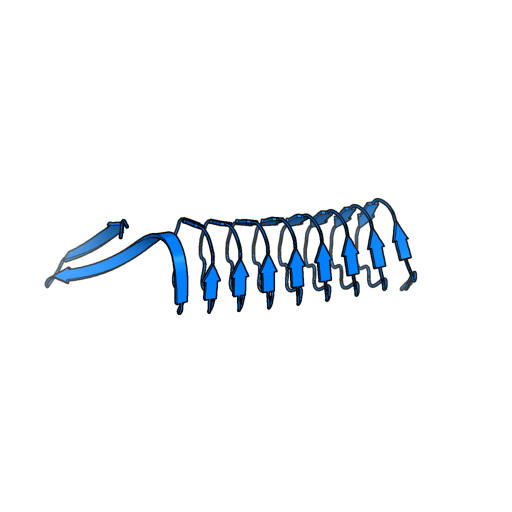428 1.00 84.44 98 HIS A CA 1
ATOM 668 C C . HIS A 1 98 ? -16.835 1.681 6.492 1.00 84.44 98 HIS A C 1
ATOM 670 O O . HIS A 1 98 ? -16.215 1.320 5.491 1.00 84.44 98 HIS A O 1
ATOM 676 N N . THR A 1 99 ? -16.805 0.996 7.635 1.00 83.38 99 THR A N 1
ATOM 677 C CA . THR A 1 99 ? -16.051 -0.252 7.814 1.00 83.38 99 THR A CA 1
ATOM 678 C C . THR A 1 99 ? -16.969 -1.405 8.181 1.00 83.38 99 THR A C 1
ATOM 680 O O . THR A 1 99 ? -17.664 -1.356 9.196 1.00 83.38 99 THR A O 1
ATOM 683 N N . ALA A 1 100 ? -16.900 -2.485 7.410 1.00 86.44 100 ALA A N 1
ATOM 684 C CA . ALA A 1 100 ? -17.430 -3.796 7.744 1.00 86.44 100 ALA A CA 1
ATOM 685 C C . ALA A 1 100 ? -16.267 -4.790 7.908 1.00 86.44 100 ALA A C 1
ATOM 687 O O . ALA A 1 100 ? -15.669 -5.213 6.923 1.00 86.44 100 ALA A O 1
ATOM 688 N N . GLY A 1 101 ? -15.931 -5.174 9.139 1.00 83.81 101 GLY A N 1
ATOM 689 C CA . GLY A 1 101 ? -14.847 -6.122 9.411 1.00 83.81 101 GLY A CA 1
ATOM 690 C C . GLY A 1 101 ? -13.946 -5.707 10.568 1.00 83.81 101 GLY A C 1
ATOM 691 O O . GLY A 1 101 ? -14.435 -5.215 11.587 1.00 83.81 101 GLY A O 1
ATOM 692 N N . SER A 1 102 ? -12.645 -5.956 10.435 1.00 80.62 102 SER A N 1
ATOM 693 C CA . SER A 1 102 ? -11.689 -5.834 11.534 1.00 80.62 102 SER A CA 1
ATOM 694 C C . SER A 1 102 ? -10.606 -4.799 11.266 1.00 80.62 102 SER A C 1
ATOM 696 O O . SER A 1 102 ? -10.247 -4.524 10.125 1.00 80.62 102 SER A O 1
ATOM 698 N N . GLY A 1 103 ? -10.031 -4.236 12.324 1.00 82.19 103 GLY A N 1
ATOM 699 C CA . GLY A 1 103 ? -8.928 -3.301 12.152 1.00 82.19 103 GLY A CA 1
ATOM 700 C C . GLY A 1 103 ? -8.098 -3.074 13.401 1.00 82.19 103 GLY A C 1
ATOM 701 O O . GLY A 1 103 ? -8.572 -3.286 14.517 1.00 82.19 103 GLY A O 1
ATOM 702 N N . ALA A 1 104 ? -6.856 -2.641 13.206 1.00 80.56 104 ALA A N 1
ATOM 703 C CA . ALA A 1 104 ? -5.932 -2.308 14.284 1.00 80.56 104 ALA A CA 1
ATOM 704 C C . ALA A 1 104 ? -5.121 -1.045 13.968 1.00 80.56 104 ALA A C 1
ATOM 706 O O . ALA A 1 104 ? -4.639 -0.874 12.850 1.00 80.56 104 ALA A O 1
ATOM 707 N N . GLY A 1 105 ? -4.921 -0.192 14.974 1.00 82.56 105 GLY A N 1
ATOM 708 C CA . GLY A 1 105 ? -4.116 1.026 14.857 1.00 82.56 105 GLY A CA 1
ATOM 7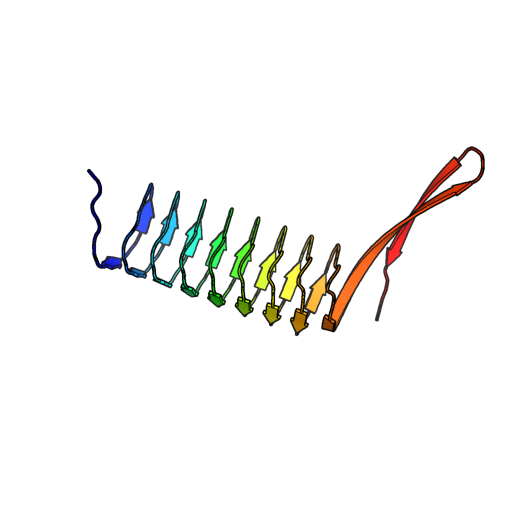09 C C . GLY A 1 105 ? -4.925 2.289 15.137 1.00 82.56 105 GLY A C 1
ATOM 710 O O . GLY A 1 105 ? -5.791 2.297 16.013 1.00 82.56 105 GLY A O 1
ATOM 711 N N . TYR A 1 106 ? -4.628 3.367 14.416 1.00 81.88 106 TYR A N 1
ATOM 712 C CA . TYR A 1 106 ? -5.397 4.608 14.475 1.00 81.88 106 TYR A CA 1
ATOM 713 C C . TYR A 1 106 ? -6.595 4.480 13.538 1.00 81.88 106 TYR A C 1
ATOM 715 O O . TYR A 1 106 ? -6.416 4.341 12.334 1.00 81.88 106 TYR A O 1
ATOM 723 N N . LEU A 1 107 ? -7.804 4.468 14.100 1.00 79.12 107 LEU A N 1
ATOM 724 C CA . LEU A 1 107 ? -9.035 4.125 13.386 1.00 79.12 107 LEU A CA 1
ATOM 725 C C . LEU A 1 107 ? -10.090 5.211 13.609 1.00 79.12 107 LEU A C 1
ATOM 727 O O . LEU A 1 107 ? -10.560 5.347 14.744 1.00 79.12 107 LEU A O 1
ATOM 731 N N . ASP A 1 108 ? -10.508 5.902 12.548 1.00 83.69 108 ASP A N 1
ATOM 732 C CA . ASP A 1 108 ? -11.529 6.962 12.615 1.00 83.69 108 ASP A CA 1
ATOM 733 C C . ASP A 1 108 ? -12.734 6.794 11.661 1.00 83.69 108 ASP A C 1
ATOM 735 O O . ASP A 1 108 ? -13.172 7.748 11.033 1.00 83.69 108 ASP A O 1
ATOM 739 N N . PRO A 1 109 ? -13.351 5.600 11.548 1.00 81.06 109 PRO A N 1
ATOM 740 C CA . PRO A 1 109 ? -14.490 5.450 10.654 1.00 81.06 109 PRO A CA 1
ATOM 741 C C . PRO A 1 109 ? -15.763 6.118 11.177 1.00 81.06 109 PRO A C 1
ATOM 743 O O . PRO A 1 109 ? -16.096 5.977 12.362 1.00 81.06 109 PRO A O 1
ATOM 746 N N . LEU A 1 110 ? -16.551 6.710 10.272 1.00 82.94 110 LEU A N 1
ATOM 747 C CA . LEU A 1 110 ? -17.864 7.273 10.615 1.00 82.94 110 LEU A CA 1
ATOM 748 C C . LEU A 1 110 ? -18.855 6.177 11.043 1.00 82.94 110 LEU A C 1
ATOM 750 O O . LEU A 1 110 ? -19.573 6.331 12.033 1.00 82.94 110 LEU A O 1
ATOM 754 N N . HIS A 1 111 ? -18.868 5.042 10.341 1.00 80.00 111 HIS A N 1
ATOM 755 C CA . HIS A 1 111 ? -19.716 3.896 10.668 1.00 80.00 111 HIS A CA 1
ATOM 756 C C . HIS A 1 111 ? -18.919 2.591 10.717 1.00 80.00 111 HIS A C 1
ATOM 758 O O . HIS A 1 111 ? -18.064 2.320 9.877 1.00 80.00 111 HIS A O 1
ATOM 764 N N . THR A 1 112 ? -19.223 1.734 11.695 1.00 78.38 112 THR A N 1
ATOM 765 C CA . THR A 1 112 ? -18.524 0.456 11.885 1.00 78.38 112 THR A CA 1
ATOM 766 C C . THR A 1 112 ? -19.496 -0.687 12.154 1.00 78.38 112 THR A C 1
ATOM 768 O O . THR A 1 112 ? -20.303 -0.616 13.079 1.00 78.38 112 THR A O 1
ATOM 771 N N . ALA A 1 113 ? -19.334 -1.778 11.410 1.00 81.62 113 ALA A N 1
ATOM 772 C CA . ALA A 1 113 ? -19.896 -3.090 11.692 1.00 81.62 113 ALA A CA 1
ATOM 773 C C . ALA A 1 113 ? -18.751 -4.115 11.807 1.00 81.62 113 ALA A C 1
ATOM 775 O O . ALA A 1 113 ? -18.206 -4.561 10.803 1.00 81.62 113 ALA A O 1
ATOM 776 N N . GLY A 1 114 ? -18.352 -4.478 13.028 1.00 76.50 114 GLY A N 1
ATOM 777 C CA . GLY A 1 114 ? -17.257 -5.427 13.272 1.00 76.50 114 GLY A CA 1
ATOM 778 C C . GLY A 1 114 ? -16.367 -5.034 14.454 1.00 76.50 114 GLY A C 1
ATOM 779 O O . GLY A 1 114 ? -16.776 -4.226 15.290 1.00 76.50 114 GLY A O 1
ATOM 780 N N . ALA A 1 115 ? -15.176 -5.630 14.543 1.00 77.06 115 ALA A N 1
ATOM 781 C CA . ALA A 1 115 ? -14.273 -5.510 15.690 1.00 77.06 115 ALA A CA 1
ATOM 782 C C . ALA A 1 115 ? -13.057 -4.629 15.360 1.00 77.06 115 ALA A C 1
ATOM 784 O O . ALA A 1 115 ? -12.179 -5.021 14.594 1.00 77.06 115 ALA A O 1
ATOM 785 N N . LEU A 1 116 ? -12.982 -3.435 15.951 1.00 74.81 116 LEU A N 1
ATOM 786 C CA . LEU A 1 116 ? -11.891 -2.484 15.722 1.00 74.81 116 LEU A CA 1
ATOM 787 C C . LEU A 1 116 ? -11.092 -2.254 17.008 1.00 74.81 116 LEU A C 1
ATOM 789 O O . LEU A 1 116 ? -11.628 -1.716 17.974 1.00 74.81 116 LEU A O 1
ATOM 793 N N . ASN A 1 117 ? -9.798 -2.573 16.984 1.00 75.50 117 ASN A N 1
ATOM 794 C CA . ASN A 1 117 ? -8.852 -2.227 18.043 1.00 75.50 117 ASN A CA 1
ATOM 795 C C . ASN A 1 117 ? -8.376 -0.782 17.831 1.00 75.50 117 ASN A C 1
ATOM 797 O O . ASN A 1 117 ? -7.359 -0.543 17.172 1.00 75.50 117 ASN A O 1
ATOM 801 N N . LYS A 1 118 ? -9.161 0.182 18.335 1.00 69.31 118 LYS A N 1
ATOM 802 C CA . LYS A 1 118 ? -8.934 1.620 18.125 1.00 69.31 118 LYS A CA 1
ATOM 803 C C . LYS A 1 118 ? -7.917 2.177 19.124 1.00 69.31 118 LYS A C 1
ATOM 805 O O . LYS A 1 118 ? -8.123 2.111 20.338 1.00 69.31 118 LYS A O 1
ATOM 810 N N . ILE A 1 119 ? -6.865 2.810 18.613 1.00 63.34 119 ILE A N 1
ATOM 811 C CA . ILE A 1 119 ? -5.945 3.634 19.402 1.00 63.34 119 ILE A CA 1
ATOM 812 C C . ILE A 1 119 ? -6.425 5.087 19.331 1.00 63.34 119 ILE A C 1
ATOM 814 O O . ILE A 1 119 ? -6.441 5.682 18.255 1.00 63.34 119 ILE A O 1
ATOM 818 N N . LYS A 1 120 ? -6.793 5.676 20.478 1.00 62.12 120 LYS A N 1
ATOM 819 C CA . LYS A 1 120 ? -7.104 7.111 20.592 1.00 62.12 120 LYS A CA 1
ATOM 820 C C . LYS A 1 120 ? -6.073 7.794 21.489 1.00 62.12 120 LYS A C 1
ATOM 822 O O . LYS A 1 120 ? -5.899 7.427 22.651 1.00 62.12 120 LYS A O 1
ATOM 827 N N . MET A 1 121 ? -5.386 8.797 20.949 1.00 51.88 121 MET A N 1
ATOM 828 C CA . MET A 1 121 ? -4.411 9.597 21.690 1.00 51.88 121 MET A CA 1
ATOM 829 C C . MET A 1 121 ? -5.117 10.803 22.319 1.00 51.88 121 MET A C 1
ATOM 831 O O . MET A 1 121 ? -5.706 11.618 21.612 1.00 51.88 121 MET A O 1
ATOM 835 N N . CYS A 1 122 ? -5.065 10.921 23.647 1.00 52.69 122 CYS A N 1
ATOM 836 C CA . CYS A 1 122 ? -5.573 12.085 24.373 1.00 52.69 122 CYS A CA 1
ATOM 837 C C . CYS A 1 122 ? -4.395 12.838 25.000 1.00 52.69 122 CYS A C 1
ATOM 839 O O . CYS A 1 122 ? -3.642 12.277 25.800 1.00 52.69 122 CYS A O 1
ATOM 841 N N . VAL A 1 123 ? -4.238 14.117 24.653 1.00 52.69 123 VAL A N 1
ATOM 842 C CA . VAL A 1 123 ? -3.252 15.003 25.283 1.00 52.69 123 VAL A CA 1
ATOM 843 C C . VAL A 1 123 ? -3.927 15.731 26.441 1.00 52.69 123 VAL A C 1
ATOM 845 O O . VAL A 1 123 ? -4.839 16.526 26.227 1.00 52.69 123 VAL A O 1
ATOM 848 N N . TYR A 1 124 ? -3.472 15.474 27.668 1.00 54.62 124 TYR A N 1
ATOM 849 C CA . TYR A 1 124 ? -3.899 16.227 28.847 1.00 54.62 124 TYR A CA 1
ATOM 850 C C . TYR A 1 124 ? -2.860 17.301 29.178 1.00 54.62 124 TYR A C 1
ATOM 852 O O . TYR A 1 124 ? -1.695 16.999 29.449 1.00 54.62 124 TYR A O 1
ATOM 860 N N . ILE A 1 125 ? -3.291 18.566 29.179 1.00 55.81 125 ILE A N 1
ATOM 861 C CA . ILE A 1 125 ? -2.467 19.710 29.583 1.00 55.81 125 ILE A CA 1
ATOM 862 C C . ILE A 1 125 ? -2.892 20.121 30.993 1.00 55.81 125 ILE A C 1
ATOM 864 O O . ILE A 1 125 ? -3.968 20.689 31.174 1.00 55.81 125 ILE A O 1
ATOM 868 N N . PHE A 1 126 ? -2.051 19.857 31.998 1.00 53.16 126 PHE A N 1
ATOM 869 C CA . PHE A 1 126 ? -2.296 20.316 33.368 1.00 53.16 126 PHE A CA 1
ATOM 870 C C . PHE A 1 126 ? -1.240 21.339 33.770 1.00 53.16 126 PHE A C 1
ATOM 872 O O . PHE A 1 126 ? -0.134 20.957 34.136 1.00 53.16 126 PHE A O 1
ATOM 879 N N . SER A 1 127 ? -1.601 22.627 33.679 1.00 61.16 127 SER A N 1
ATOM 880 C CA . SER A 1 127 ? -0.924 23.862 34.135 1.00 61.16 127 SER A CA 1
ATOM 881 C C . SER A 1 127 ? 0.570 24.063 33.788 1.00 61.16 127 SER A C 1
ATOM 883 O O . SER A 1 127 ? 0.938 25.171 33.410 1.00 61.16 127 SER A O 1
ATOM 885 N N . LYS A 1 128 ? 1.437 23.039 33.853 1.00 64.38 128 LYS A N 1
ATOM 886 C CA . LYS A 1 128 ? 2.847 23.027 33.412 1.00 64.38 128 LYS A CA 1
ATOM 887 C C . LYS A 1 128 ? 3.363 21.671 32.895 1.00 64.38 128 LYS A C 1
ATOM 889 O O . LYS A 1 128 ? 4.546 21.579 32.571 1.00 64.38 128 LYS A O 1
ATOM 894 N N . HIS A 1 129 ? 2.554 20.609 32.853 1.00 60.53 129 HIS A N 1
ATOM 895 C CA . HIS A 1 129 ? 2.982 19.275 32.403 1.00 60.53 129 HIS A CA 1
ATOM 896 C C . HIS A 1 129 ? 2.095 18.769 31.260 1.00 60.53 129 HIS A C 1
ATOM 898 O O . HIS A 1 129 ? 0.870 18.904 31.310 1.00 60.53 129 HIS A O 1
ATOM 904 N N . VAL A 1 130 ? 2.733 18.195 30.236 1.00 62.50 130 VAL A N 1
ATOM 905 C CA . VAL A 1 130 ? 2.067 17.495 29.131 1.00 62.50 130 VAL A CA 1
ATOM 906 C C . VAL A 1 130 ? 2.089 16.010 29.465 1.00 62.50 130 VAL A C 1
ATOM 908 O O . VAL A 1 130 ? 3.156 15.398 29.464 1.00 62.50 130 VAL A O 1
ATOM 911 N N . LEU A 1 131 ? 0.925 15.439 29.769 1.00 57.69 131 LEU A N 1
ATOM 912 C CA . LEU A 1 131 ? 0.774 13.994 29.898 1.00 57.69 131 LEU A CA 1
ATOM 913 C C . LEU A 1 131 ? 0.172 13.461 28.597 1.00 57.69 131 LEU A C 1
ATOM 915 O O . LEU A 1 131 ? -0.959 13.795 28.237 1.00 57.69 131 LEU A O 1
ATOM 919 N N . VAL A 1 132 ? 0.948 12.647 27.885 1.00 56.88 132 VAL A N 1
ATOM 920 C CA . VAL A 1 132 ? 0.465 11.903 26.721 1.00 56.88 132 VAL A CA 1
ATOM 921 C C . VAL A 1 132 ? -0.117 10.586 27.223 1.00 56.88 132 VAL A C 1
ATOM 923 O O . VAL A 1 132 ? 0.625 9.719 27.682 1.00 56.88 132 VAL A O 1
ATOM 926 N N . CYS A 1 133 ? -1.438 10.434 27.145 1.00 51.78 133 CYS A N 1
ATOM 927 C CA . CYS A 1 133 ? -2.114 9.176 27.448 1.00 51.78 133 CYS A CA 1
ATOM 928 C C . CYS A 1 133 ? -2.531 8.489 26.144 1.00 51.78 133 CYS A C 1
ATOM 930 O O . CYS A 1 133 ? -3.296 9.045 25.352 1.00 51.78 133 CYS A O 1
ATOM 932 N N . VAL A 1 134 ? -2.047 7.262 25.940 1.00 56.03 134 VAL A N 1
ATOM 933 C CA . VAL A 1 134 ? -2.562 6.359 24.905 1.00 56.03 134 VAL A CA 1
ATOM 934 C C . VAL A 1 134 ? -3.712 5.573 25.524 1.00 56.03 134 VAL A C 1
ATOM 936 O O . VAL A 1 134 ? -3.492 4.788 26.445 1.00 56.03 134 VAL A O 1
ATOM 939 N N . LEU A 1 135 ? -4.938 5.811 25.057 1.00 57.41 135 LEU A N 1
ATOM 940 C CA . LEU A 1 135 ? -6.098 5.019 25.450 1.00 57.41 135 LEU A CA 1
ATOM 941 C C . LEU A 1 135 ? -6.332 3.946 24.384 1.00 57.41 135 LEU A C 1
ATOM 943 O O . LEU A 1 135 ? -6.557 4.262 23.213 1.00 57.41 135 LEU A O 1
ATOM 947 N N . TYR A 1 136 ? -6.288 2.681 24.800 1.00 54.53 136 TYR A N 1
ATOM 948 C CA . TYR A 1 136 ? -6.828 1.578 24.013 1.00 54.53 136 TYR A CA 1
ATOM 949 C C . TYR A 1 136 ? -8.329 1.535 24.272 1.00 54.53 136 TYR A C 1
ATOM 951 O O . TYR A 1 136 ? -8.761 1.273 25.395 1.00 54.53 136 TYR A O 1
ATOM 959 N N . LEU A 1 137 ? -9.124 1.863 23.254 1.00 57.12 137 LEU A N 1
ATOM 960 C CA . LEU A 1 137 ? -10.568 1.702 23.339 1.00 57.12 137 LEU A CA 1
ATOM 961 C C . LEU A 1 137 ? -10.882 0.265 22.914 1.00 57.12 137 LEU A C 1
ATOM 963 O O . LEU A 1 137 ? -11.084 -0.008 21.733 1.00 57.12 137 LEU A O 1
ATOM 967 N N . GLU A 1 138 ? -10.840 -0.658 23.873 1.00 51.47 138 GLU A N 1
ATOM 968 C CA . GLU A 1 138 ? -11.265 -2.039 23.643 1.00 51.47 138 GLU A CA 1
ATOM 969 C C . GLU A 1 138 ? -12.792 -2.119 23.520 1.00 51.47 138 GLU A C 1
ATOM 971 O O . GLU A 1 138 ? -13.532 -1.484 24.280 1.00 51.47 138 GLU A O 1
ATOM 976 N N . ARG A 1 139 ? -13.251 -2.933 22.567 1.00 51.66 139 ARG A N 1
ATOM 977 C CA . ARG A 1 139 ? -14.557 -3.593 22.583 1.00 51.66 139 ARG A CA 1
ATOM 978 C C . ARG A 1 139 ? -14.362 -5.055 22.233 1.00 51.66 139 ARG A C 1
ATOM 980 O O . ARG A 1 139 ? -13.709 -5.308 21.199 1.00 51.66 139 ARG A O 1
#

Radius of gyration: 18.17 Å; Cα contacts (8 Å, |Δi|>4): 410; chains: 1; bounding box: 28×35×62 Å